Protein AF-A0A6B3I4P6-F1 (afdb_monomer_lite)

Radius of gyration: 11.76 Å; chains: 1; bounding box: 22×21×34 Å

Foldseek 3Di:
DPDPDQPDFQDPVNLVQLLVLLVVCVVVVNDDPVLSVVLNVQSVVDGGPNSSCVSCVVRPDDDD

Sequence (64 aa):
MTSERPEMRASDAERERIAELLREAVAEGRLEMDEFEQRLETAYTARTHGELEPLVQDLPAPGT

Secondary structure (DSSP, 8-state):
-----TTSB--HHHHHHHHHHHHHHHHTTSS-HHHHHHHHHHHHH--BHHHHHHHHTTSPPSP-

pLDDT: mean 77.48, std 13.84, range [41.88, 91.19]

Structure (mmCIF, N/CA/C/O backbone):
data_AF-A0A6B3I4P6-F1
#
_entry.id   AF-A0A6B3I4P6-F1
#
loop_
_atom_site.group_PDB
_atom_site.id
_atom_site.type_symbol
_atom_site.label_atom_id
_atom_site.label_alt_id
_atom_site.label_comp_id
_atom_site.label_asym_id
_atom_site.label_entity_id
_atom_site.label_seq_id
_atom_site.pdbx_PDB_ins_code
_atom_site.Cartn_x
_atom_site.Cartn_y
_atom_site.Cartn_z
_atom_site.occupancy
_atom_site.B_iso_or_equiv
_atom_site.auth_seq_id
_atom_site.auth_comp_id
_atom_site.auth_asym_id
_atom_site.auth_atom_id
_atom_site.pdbx_PDB_model_num
ATOM 1 N N . MET A 1 1 ? 8.491 -15.014 18.267 1.00 48.81 1 MET A N 1
ATOM 2 C CA . MET A 1 1 ? 7.035 -15.178 18.448 1.00 48.81 1 MET A CA 1
ATOM 3 C C . MET A 1 1 ? 6.466 -13.894 19.035 1.00 48.81 1 MET A C 1
ATOM 5 O O . MET A 1 1 ? 6.380 -13.771 20.247 1.00 48.81 1 MET A O 1
ATOM 9 N N . THR A 1 2 ? 6.116 -12.921 18.200 1.00 42.03 2 THR A N 1
ATOM 10 C CA . THR A 1 2 ? 5.021 -12.010 18.548 1.00 42.03 2 THR A CA 1
ATOM 11 C C . THR A 1 2 ? 4.136 -11.935 17.324 1.00 42.03 2 THR A C 1
ATOM 13 O O . THR A 1 2 ? 4.625 -11.821 16.206 1.00 42.03 2 THR A O 1
ATOM 16 N N . SER A 1 3 ? 2.871 -12.210 17.566 1.00 50.06 3 SER A N 1
ATOM 17 C CA . SER A 1 3 ? 1.927 -12.740 16.609 1.00 50.06 3 SER A CA 1
ATOM 18 C C . SER A 1 3 ? 1.574 -11.740 15.514 1.00 50.06 3 SER A C 1
ATOM 20 O O . SER A 1 3 ? 1.250 -10.588 15.805 1.00 50.06 3 SER A O 1
ATOM 22 N N . GLU A 1 4 ? 1.553 -12.247 14.285 1.00 53.91 4 GLU A N 1
ATOM 23 C CA . GLU A 1 4 ? 0.798 -11.753 13.134 1.00 53.91 4 GLU A CA 1
ATOM 24 C C . GLU A 1 4 ? -0.686 -11.694 13.524 1.00 53.91 4 GLU A C 1
ATOM 26 O O . GLU A 1 4 ? -1.459 -12.627 13.313 1.00 53.91 4 GLU A O 1
ATOM 31 N N . ARG A 1 5 ? -1.081 -10.643 14.246 1.00 57.06 5 ARG A N 1
ATOM 32 C CA . ARG A 1 5 ? -2.488 -10.407 14.560 1.00 57.06 5 ARG A CA 1
ATOM 33 C C . ARG A 1 5 ? -3.007 -9.459 13.490 1.00 57.06 5 ARG A C 1
ATOM 35 O O . ARG A 1 5 ? -2.586 -8.305 13.501 1.00 57.06 5 ARG A O 1
ATOM 42 N N . PRO A 1 6 ? -3.960 -9.872 12.641 1.00 53.72 6 PRO A N 1
ATOM 43 C CA . PRO A 1 6 ? -4.606 -8.975 11.678 1.00 53.72 6 PRO A CA 1
ATOM 44 C C . PRO A 1 6 ? -5.382 -7.828 12.358 1.00 53.72 6 PRO A C 1
ATOM 46 O O . PRO A 1 6 ? -5.866 -6.923 11.693 1.00 53.72 6 PRO A O 1
ATOM 49 N N . GLU A 1 7 ? -5.478 -7.852 13.691 1.00 51.94 7 GLU A N 1
ATOM 50 C CA . GLU A 1 7 ? -6.034 -6.821 14.574 1.00 51.94 7 GLU A CA 1
ATOM 51 C C . GLU A 1 7 ? -4.978 -5.803 15.060 1.00 51.94 7 GLU A C 1
ATOM 53 O O . GLU A 1 7 ? -5.316 -4.798 15.688 1.00 51.94 7 GLU A O 1
ATOM 58 N N . MET A 1 8 ? -3.686 -6.082 14.845 1.00 62.56 8 MET A N 1
ATOM 59 C CA . MET A 1 8 ? -2.589 -5.213 15.261 1.00 62.56 8 MET A CA 1
ATOM 60 C C . MET A 1 8 ? -2.525 -4.020 14.309 1.00 62.56 8 MET A C 1
ATOM 62 O O . MET A 1 8 ? -2.592 -4.176 13.086 1.00 62.56 8 MET A O 1
ATOM 66 N N . ARG A 1 9 ? -2.431 -2.811 14.881 1.00 65.25 9 ARG A N 1
ATOM 67 C CA . ARG A 1 9 ? -2.308 -1.595 14.078 1.00 65.25 9 ARG A CA 1
ATOM 68 C C . ARG A 1 9 ? -1.116 -1.723 13.144 1.00 65.25 9 ARG A C 1
ATOM 70 O O . ARG A 1 9 ? -0.027 -2.068 13.600 1.00 65.25 9 ARG A O 1
ATOM 77 N N . ALA A 1 10 ? -1.334 -1.387 11.877 1.00 71.12 10 ALA A N 1
ATOM 78 C CA . ALA A 1 10 ? -0.250 -1.230 10.927 1.00 71.12 10 ALA A CA 1
ATOM 79 C C . ALA A 1 10 ? 0.758 -0.223 11.497 1.00 71.12 10 ALA A C 1
ATOM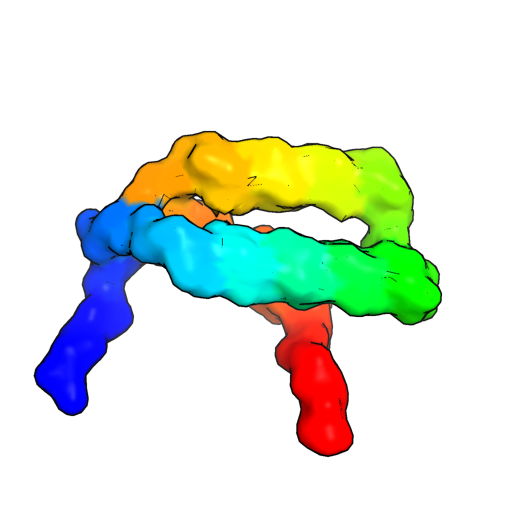 81 O O . ALA A 1 10 ? 0.421 0.951 11.707 1.00 71.12 10 ALA A O 1
ATOM 82 N N . SER A 1 11 ? 1.966 -0.701 11.795 1.00 77.25 11 SER A N 1
ATOM 83 C CA . SER A 1 11 ? 3.066 0.176 12.191 1.00 77.25 11 SER A CA 1
ATOM 84 C 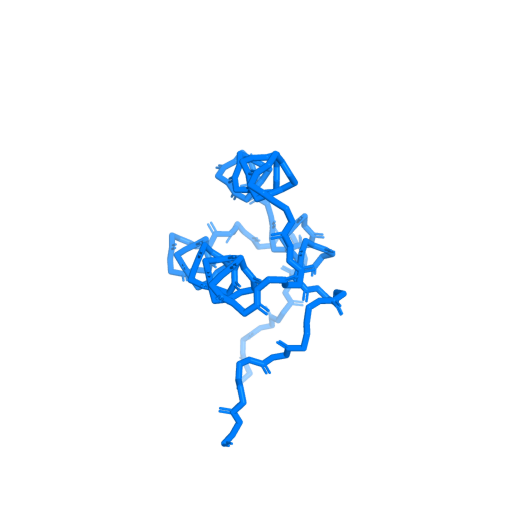C . SER A 1 11 ? 3.474 1.021 10.992 1.00 77.25 11 SER A C 1
ATOM 86 O O . SER A 1 11 ? 3.339 0.577 9.853 1.00 77.25 11 SER A O 1
ATOM 88 N N . ASP A 1 12 ? 3.995 2.219 11.235 1.00 79.06 12 ASP A N 1
ATOM 89 C CA . ASP A 1 12 ? 4.510 3.086 10.171 1.00 79.06 12 ASP A CA 1
ATOM 90 C C . ASP A 1 12 ? 5.534 2.345 9.295 1.00 79.06 12 ASP A C 1
ATOM 92 O O . ASP A 1 12 ? 5.428 2.387 8.076 1.00 79.06 12 ASP A O 1
ATOM 96 N N . ALA A 1 13 ? 6.394 1.521 9.905 1.00 79.81 13 ALA A N 1
ATOM 97 C CA . ALA A 1 13 ? 7.344 0.660 9.195 1.00 79.81 13 ALA A CA 1
ATOM 98 C C . ALA A 1 13 ? 6.685 -0.338 8.221 1.00 79.81 13 ALA A C 1
ATOM 100 O O . ALA A 1 13 ? 7.247 -0.640 7.173 1.00 79.81 13 ALA A O 1
ATOM 101 N N . GLU A 1 14 ? 5.496 -0.855 8.546 1.00 80.31 14 GLU A N 1
ATOM 102 C CA . GLU A 1 14 ? 4.764 -1.750 7.643 1.00 80.31 14 GLU A CA 1
ATOM 103 C C . GLU A 1 14 ? 4.205 -0.964 6.455 1.00 80.31 14 GLU A C 1
ATOM 105 O O . GLU A 1 14 ? 4.326 -1.399 5.316 1.00 80.31 14 GLU A O 1
ATOM 110 N N . ARG A 1 15 ? 3.647 0.231 6.702 1.00 83.62 15 ARG A N 1
ATOM 111 C CA . ARG A 1 15 ? 3.155 1.110 5.629 1.00 83.62 15 ARG A CA 1
ATOM 112 C C . ARG A 1 15 ? 4.283 1.527 4.695 1.00 83.62 15 ARG A C 1
ATOM 114 O O . ARG A 1 15 ? 4.092 1.520 3.484 1.00 83.62 15 ARG A O 1
ATOM 121 N N . GLU A 1 16 ? 5.443 1.874 5.249 1.00 84.81 16 GLU A N 1
ATOM 122 C CA . GLU A 1 16 ? 6.628 2.227 4.465 1.00 84.81 16 GLU A CA 1
ATOM 123 C C . GLU A 1 16 ? 7.082 1.055 3.598 1.00 84.81 16 GLU A C 1
ATOM 125 O O . GLU A 1 16 ? 7.236 1.226 2.391 1.00 84.81 16 GLU A O 1
ATOM 130 N N . ARG A 1 17 ? 7.161 -0.154 4.165 1.00 84.62 17 ARG A N 1
ATOM 131 C CA . ARG A 1 17 ? 7.490 -1.364 3.407 1.00 84.62 17 ARG A CA 1
ATOM 132 C C . ARG A 1 17 ? 6.519 -1.594 2.247 1.00 84.62 17 ARG A C 1
ATOM 134 O O . ARG A 1 17 ? 6.949 -1.856 1.132 1.00 84.62 17 ARG A O 1
ATOM 141 N N . ILE A 1 18 ? 5.213 -1.483 2.493 1.00 86.25 18 ILE A N 1
ATOM 142 C CA . ILE A 1 18 ? 4.182 -1.616 1.452 1.00 86.25 18 ILE A CA 1
ATOM 143 C C . ILE A 1 18 ? 4.374 -0.552 0.362 1.00 86.25 18 ILE A C 1
ATOM 145 O O . ILE A 1 18 ? 4.311 -0.866 -0.824 1.00 86.25 18 ILE A O 1
ATOM 149 N N . ALA A 1 19 ? 4.650 0.696 0.743 1.00 87.81 19 ALA A N 1
ATOM 150 C CA . ALA A 1 19 ? 4.894 1.780 -0.202 1.00 87.81 19 ALA A CA 1
ATOM 151 C C . ALA A 1 19 ? 6.143 1.541 -1.071 1.00 87.81 19 ALA A C 1
ATOM 153 O O . ALA A 1 19 ? 6.133 1.887 -2.255 1.00 87.81 19 ALA A O 1
ATOM 154 N N . GLU A 1 20 ? 7.200 0.944 -0.515 1.00 88.81 20 GLU A N 1
ATOM 155 C CA . GLU A 1 20 ? 8.393 0.537 -1.268 1.00 88.81 20 GLU A CA 1
ATOM 156 C C . GLU A 1 20 ? 8.064 -0.550 -2.298 1.00 88.81 20 GLU A C 1
ATOM 158 O O . GLU A 1 20 ? 8.366 -0.373 -3.478 1.00 88.81 20 GLU A O 1
ATOM 163 N N . LEU A 1 21 ? 7.341 -1.602 -1.895 1.00 87.56 21 LEU A N 1
ATOM 164 C CA . LEU A 1 21 ? 6.900 -2.680 -2.793 1.00 87.56 21 LEU A CA 1
ATOM 165 C C . LEU A 1 21 ? 6.067 -2.160 -3.963 1.00 87.56 21 LEU A C 1
ATOM 167 O O . LEU A 1 21 ? 6.275 -2.534 -5.118 1.00 87.56 21 LEU A O 1
ATOM 171 N N . LEU A 1 22 ? 5.128 -1.265 -3.659 1.00 88.50 22 LEU A N 1
ATOM 172 C CA . LEU A 1 22 ? 4.289 -0.624 -4.659 1.00 88.50 22 LEU A CA 1
ATOM 173 C C . LEU A 1 22 ? 5.136 0.210 -5.638 1.00 88.50 22 LEU A C 1
ATOM 175 O O . LEU A 1 22 ? 4.890 0.154 -6.842 1.00 88.50 22 LEU A O 1
ATOM 179 N N . ARG A 1 23 ? 6.164 0.935 -5.167 1.00 89.00 23 ARG A N 1
ATOM 180 C CA . ARG A 1 23 ? 7.072 1.688 -6.055 1.00 89.00 23 ARG A CA 1
ATOM 181 C C . ARG A 1 23 ? 7.892 0.778 -6.954 1.00 89.00 23 ARG A C 1
ATOM 183 O O . ARG A 1 23 ? 8.060 1.106 -8.126 1.00 89.00 23 ARG A O 1
ATOM 190 N N . GLU A 1 24 ? 8.419 -0.320 -6.422 1.00 89.06 24 GLU A N 1
ATOM 191 C CA . GLU A 1 24 ? 9.183 -1.286 -7.215 1.00 89.06 24 GLU A CA 1
ATOM 192 C C . GLU A 1 24 ? 8.308 -1.901 -8.309 1.00 89.06 24 GLU A C 1
ATOM 194 O O . GLU A 1 24 ? 8.710 -1.931 -9.471 1.00 89.06 24 GLU A O 1
ATOM 199 N N . ALA A 1 25 ? 7.069 -2.278 -7.986 1.00 86.81 25 ALA A N 1
ATOM 200 C CA . ALA A 1 25 ? 6.128 -2.810 -8.967 1.00 86.81 25 ALA A CA 1
ATOM 201 C C . ALA A 1 25 ? 5.828 -1.826 -10.114 1.00 86.81 25 ALA A C 1
ATOM 203 O O . ALA A 1 25 ? 5.763 -2.243 -11.274 1.00 86.81 25 ALA A O 1
ATOM 204 N N . VAL A 1 26 ? 5.695 -0.527 -9.820 1.00 89.31 26 VAL A N 1
ATOM 205 C CA . VAL A 1 26 ? 5.554 0.520 -10.851 1.00 89.31 26 VAL A CA 1
ATOM 206 C C . VAL A 1 26 ? 6.831 0.683 -11.661 1.00 89.31 26 VAL A C 1
ATOM 208 O O . VAL A 1 26 ? 6.775 0.793 -12.884 1.00 89.31 26 VAL A O 1
ATOM 211 N N . ALA A 1 27 ? 7.991 0.690 -11.001 1.00 88.56 27 ALA A N 1
ATOM 212 C CA . ALA A 1 27 ? 9.283 0.821 -11.668 1.00 88.56 27 ALA A CA 1
ATOM 213 C C . ALA A 1 27 ? 9.552 -0.346 -12.633 1.00 88.56 27 ALA A C 1
ATOM 215 O O . ALA A 1 27 ? 10.126 -0.141 -13.701 1.00 88.56 27 ALA A O 1
ATOM 216 N N . GLU A 1 28 ? 9.088 -1.550 -12.293 1.00 89.06 28 GLU A N 1
ATOM 217 C CA . GLU A 1 28 ? 9.133 -2.728 -13.163 1.00 89.06 28 GLU A CA 1
ATOM 218 C C . GLU A 1 28 ? 8.025 -2.753 -14.233 1.00 89.06 28 GLU A C 1
ATOM 220 O O . GLU A 1 28 ? 8.000 -3.657 -15.070 1.00 89.06 28 GLU A O 1
ATOM 225 N N . GLY A 1 29 ? 7.108 -1.778 -14.232 1.00 88.75 29 GLY A N 1
ATOM 226 C CA . GLY A 1 29 ? 5.982 -1.704 -15.167 1.00 88.75 29 GLY A CA 1
ATOM 227 C C . GLY A 1 29 ? 4.918 -2.782 -14.943 1.00 88.75 29 GLY A C 1
ATOM 228 O O . GLY A 1 29 ? 4.145 -3.074 -15.854 1.00 88.75 29 GLY A O 1
ATOM 229 N N . ARG A 1 30 ? 4.892 -3.400 -13.755 1.00 84.94 30 ARG A N 1
ATOM 230 C CA . ARG A 1 30 ? 3.884 -4.398 -13.351 1.00 84.94 30 ARG A CA 1
ATOM 231 C C . ARG A 1 30 ? 2.658 -3.778 -12.691 1.00 84.94 30 ARG A C 1
ATOM 233 O O . ARG A 1 30 ? 1.653 -4.462 -12.544 1.00 84.94 30 ARG A O 1
ATOM 240 N N . LEU A 1 31 ? 2.761 -2.518 -12.284 1.00 87.00 31 LEU A N 1
ATOM 241 C CA . LEU A 1 31 ? 1.675 -1.740 -11.712 1.00 87.00 31 LEU A CA 1
ATOM 242 C C . LEU A 1 31 ? 1.557 -0.421 -12.471 1.00 87.00 31 LEU A C 1
ATOM 244 O O . LEU A 1 31 ? 2.564 0.255 -12.698 1.00 87.00 31 LEU A O 1
ATOM 248 N N . GLU A 1 32 ? 0.343 -0.051 -12.866 1.00 89.38 32 GLU A N 1
ATOM 249 C CA . GLU A 1 32 ? 0.113 1.265 -13.455 1.00 89.38 32 GLU A CA 1
ATOM 250 C C . GLU A 1 32 ? 0.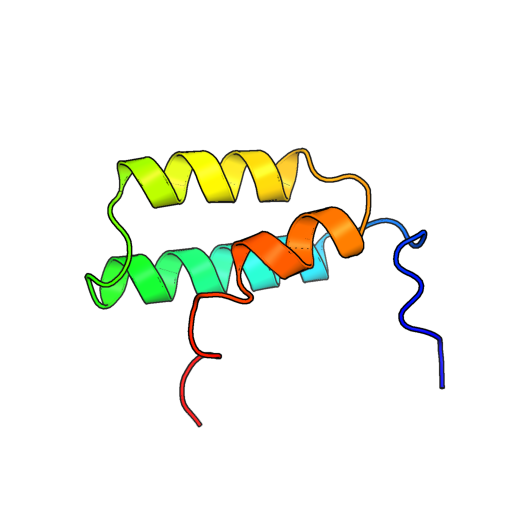186 2.361 -12.384 1.00 89.38 32 GLU A C 1
ATOM 252 O O . GLU A 1 32 ? -0.072 2.120 -11.205 1.00 89.38 32 GLU A O 1
ATOM 257 N N . MET A 1 33 ? 0.526 3.590 -12.788 1.00 87.75 33 MET A N 1
ATOM 258 C CA . MET A 1 33 ? 0.630 4.714 -11.846 1.00 87.75 33 MET A CA 1
ATOM 259 C C . MET A 1 33 ? -0.699 4.984 -11.120 1.00 87.75 33 MET A C 1
ATOM 261 O O . MET A 1 33 ? -0.696 5.229 -9.920 1.00 87.75 33 MET A O 1
ATOM 265 N N . ASP A 1 34 ? -1.829 4.853 -11.820 1.00 91.19 34 ASP A N 1
ATOM 266 C CA . ASP A 1 34 ? -3.163 5.017 -11.228 1.00 91.19 34 ASP A CA 1
ATOM 267 C C . ASP A 1 34 ? -3.442 3.954 -10.148 1.00 91.19 34 ASP A C 1
ATOM 269 O O . ASP A 1 34 ? -3.863 4.272 -9.035 1.00 91.19 34 ASP A O 1
ATOM 273 N N . GLU A 1 35 ? -3.109 2.688 -10.423 1.00 89.44 35 GLU A N 1
ATOM 274 C CA . GLU A 1 35 ? -3.242 1.612 -9.437 1.00 89.44 35 GLU A CA 1
ATOM 275 C C . GLU A 1 35 ? -2.293 1.789 -8.250 1.00 89.44 35 GLU A C 1
ATOM 277 O O . GLU A 1 35 ? -2.653 1.479 -7.114 1.00 89.44 35 GLU A O 1
ATOM 282 N N . PHE A 1 36 ? -1.085 2.293 -8.494 1.00 90.00 36 PHE A N 1
ATOM 283 C CA . PHE A 1 36 ? -0.136 2.634 -7.444 1.00 90.00 36 PHE A CA 1
ATOM 284 C C . PHE A 1 36 ? -0.687 3.687 -6.499 1.00 90.00 36 PHE A C 1
ATOM 286 O O . PHE A 1 36 ? -0.644 3.480 -5.290 1.00 90.00 36 PHE A O 1
ATOM 293 N N . GLU A 1 37 ? -1.232 4.781 -7.025 1.00 90.38 37 GLU A N 1
ATOM 294 C CA . GLU A 1 37 ? -1.810 5.849 -6.211 1.00 90.38 37 GLU A CA 1
ATOM 295 C C . GLU A 1 37 ? -2.984 5.327 -5.369 1.00 90.38 37 GLU A C 1
ATOM 297 O O . GLU A 1 37 ? -3.022 5.563 -4.158 1.00 90.38 37 GLU A O 1
ATOM 302 N N . GLN A 1 38 ? -3.874 4.521 -5.961 1.00 90.38 38 GLN A N 1
ATOM 303 C CA . GLN A 1 38 ? -4.997 3.904 -5.244 1.00 90.38 38 GLN A CA 1
ATOM 304 C C . GLN A 1 38 ? -4.538 2.935 -4.139 1.00 90.38 38 GLN A C 1
ATOM 306 O O . GLN A 1 38 ? -5.045 2.965 -3.010 1.00 90.38 38 GLN A O 1
ATOM 311 N N . ARG A 1 39 ? -3.554 2.074 -4.426 1.00 90.44 39 ARG A N 1
ATOM 312 C CA . ARG A 1 39 ? -3.015 1.119 -3.442 1.00 90.44 39 ARG A CA 1
ATOM 313 C C . ARG A 1 39 ? -2.206 1.824 -2.355 1.00 90.44 39 ARG A C 1
ATOM 315 O O . ARG A 1 39 ? -2.291 1.432 -1.195 1.00 90.44 39 ARG A O 1
ATOM 322 N N . LEU A 1 40 ? -1.479 2.887 -2.694 1.00 89.25 40 LEU A N 1
ATOM 323 C CA . LEU A 1 40 ? -0.710 3.693 -1.748 1.00 89.25 40 LEU A CA 1
ATOM 324 C C . LEU A 1 40 ? -1.628 4.453 -0.784 1.00 89.25 40 LEU A C 1
ATOM 326 O O . LEU A 1 40 ? -1.394 4.446 0.424 1.00 89.25 40 LEU A O 1
ATOM 330 N N . GLU A 1 41 ? -2.701 5.064 -1.289 1.00 89.75 41 GLU A N 1
ATOM 331 C CA . GLU A 1 41 ? -3.715 5.703 -0.446 1.00 89.75 41 GLU A CA 1
ATOM 332 C C . GLU A 1 41 ? -4.366 4.685 0.500 1.00 89.75 41 GLU A C 1
ATOM 334 O O . GLU A 1 41 ? -4.497 4.935 1.704 1.00 89.75 41 GLU A O 1
ATOM 339 N N . THR A 1 42 ? -4.697 3.497 -0.012 1.00 87.62 42 THR A N 1
ATOM 340 C CA . THR A 1 42 ? -5.245 2.408 0.807 1.00 87.62 42 THR A CA 1
ATOM 341 C C . THR A 1 42 ? -4.247 1.970 1.881 1.00 87.62 42 THR A C 1
ATOM 3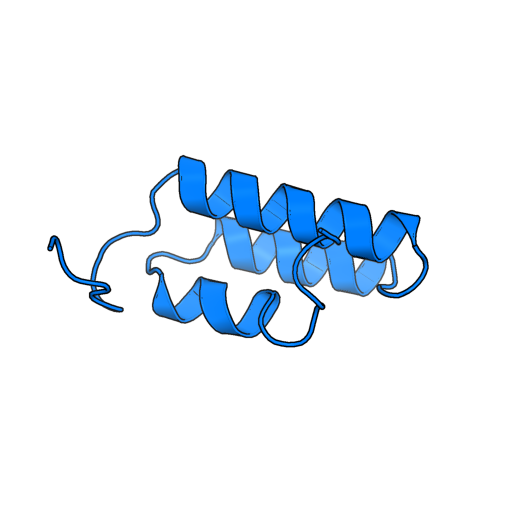43 O O . THR A 1 42 ? -4.626 1.778 3.034 1.00 87.62 42 THR A O 1
ATOM 346 N N . ALA A 1 43 ? -2.952 1.910 1.559 1.00 87.00 43 ALA A N 1
ATOM 347 C CA . ALA A 1 43 ? -1.914 1.570 2.525 1.00 87.00 43 ALA A CA 1
ATOM 348 C C . ALA A 1 43 ? -1.769 2.613 3.650 1.00 87.00 43 ALA A C 1
ATOM 350 O O . ALA A 1 43 ? -1.587 2.268 4.821 1.00 87.00 43 ALA A O 1
ATOM 351 N N . TYR A 1 44 ? -1.887 3.903 3.331 1.00 83.56 44 TYR A N 1
ATOM 352 C CA . TYR A 1 44 ? -1.828 4.961 4.342 1.00 83.56 44 TYR A CA 1
ATOM 353 C C . TYR A 1 44 ? -3.097 5.053 5.191 1.00 83.56 44 TYR A C 1
ATOM 355 O O . TYR A 1 44 ? -3.009 5.367 6.381 1.00 83.56 44 TYR A O 1
ATOM 363 N N . THR A 1 45 ? -4.259 4.760 4.610 1.00 85.19 45 THR A N 1
ATOM 364 C CA . THR A 1 45 ? -5.556 4.793 5.304 1.00 85.19 45 THR A CA 1
ATOM 365 C C . THR A 1 45 ? -5.854 3.516 6.092 1.00 85.19 45 THR A C 1
ATOM 367 O O . THR A 1 45 ? -6.603 3.581 7.074 1.00 85.19 45 THR A O 1
ATOM 370 N N . ALA A 1 46 ? -5.210 2.397 5.746 1.00 84.50 46 ALA A N 1
ATOM 371 C CA . ALA A 1 46 ? -5.285 1.138 6.471 1.00 84.50 46 ALA A CA 1
ATOM 372 C C . ALA A 1 46 ? -4.947 1.330 7.954 1.00 84.50 46 ALA A C 1
ATOM 374 O O . ALA A 1 46 ? -3.959 1.969 8.350 1.00 84.50 46 ALA A O 1
ATOM 375 N N . ARG A 1 47 ? -5.797 0.770 8.811 1.00 78.81 47 ARG A N 1
ATOM 376 C CA . ARG A 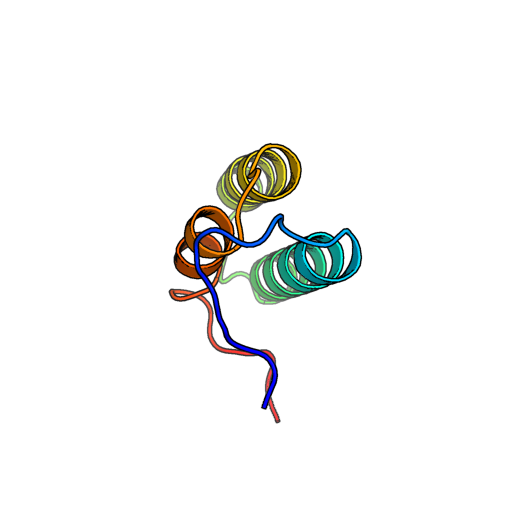1 47 ? -5.606 0.805 10.261 1.00 78.81 47 ARG A CA 1
ATOM 377 C C . ARG A 1 47 ? -4.983 -0.479 10.760 1.00 78.81 47 ARG A C 1
ATOM 379 O O . ARG A 1 47 ? -4.308 -0.425 11.790 1.00 78.81 47 ARG A O 1
ATOM 386 N N . THR A 1 48 ? -5.171 -1.589 10.057 1.00 79.56 48 THR A N 1
ATOM 387 C CA . THR A 1 48 ? -4.663 -2.895 10.467 1.00 79.56 48 THR A CA 1
ATOM 388 C C . THR A 1 48 ? -3.801 -3.558 9.401 1.00 79.56 48 THR A C 1
ATOM 390 O O . THR A 1 48 ? -3.877 -3.246 8.217 1.00 79.56 48 THR A O 1
ATOM 393 N N . HIS A 1 49 ? -2.963 -4.495 9.846 1.00 72.88 49 HIS A N 1
ATOM 394 C CA . HIS A 1 49 ? -2.106 -5.291 8.965 1.00 72.88 49 HIS A CA 1
ATOM 395 C C . HIS A 1 49 ? -2.908 -6.088 7.920 1.00 72.88 49 HIS A C 1
ATOM 397 O O . HIS A 1 49 ? -2.544 -6.110 6.749 1.00 72.88 49 HIS A O 1
ATOM 403 N N . GLY A 1 50 ? -4.071 -6.625 8.307 1.00 75.00 50 GLY A N 1
ATOM 404 C CA . GLY A 1 50 ? -4.936 -7.381 7.393 1.00 75.00 50 GLY A CA 1
ATOM 405 C C . GLY A 1 50 ? -5.523 -6.562 6.236 1.00 75.00 50 GLY A C 1
ATOM 406 O O . GLY A 1 50 ? -5.952 -7.143 5.246 1.00 75.00 50 GLY A O 1
ATOM 407 N N . GLU A 1 51 ? -5.535 -5.228 6.332 1.00 78.06 51 GLU A N 1
ATOM 408 C CA . GLU A 1 51 ? -5.924 -4.340 5.225 1.00 78.06 51 GLU A CA 1
ATOM 409 C C . GLU A 1 51 ? -4.754 -4.066 4.262 1.00 78.06 51 GLU A C 1
ATOM 411 O O . GLU A 1 51 ? -4.982 -3.731 3.102 1.00 78.06 51 GLU A O 1
ATOM 416 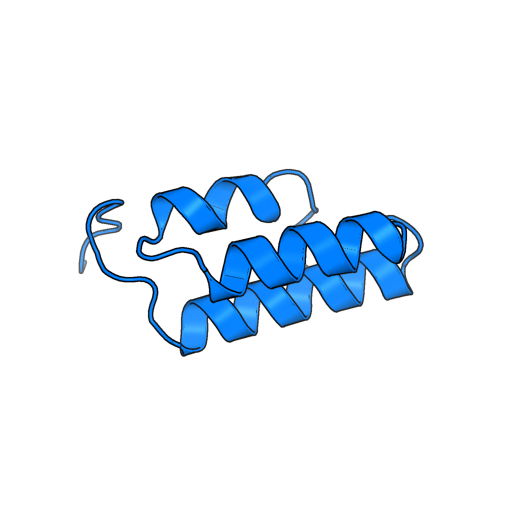N N . LEU A 1 52 ? -3.507 -4.230 4.723 1.00 78.31 52 LEU A N 1
ATOM 417 C CA . LEU A 1 52 ? -2.287 -4.009 3.941 1.00 78.31 52 LEU A CA 1
ATOM 418 C C . LEU A 1 52 ? -1.859 -5.237 3.140 1.00 78.31 52 LEU A C 1
ATOM 420 O O . LEU A 1 52 ? -1.427 -5.107 1.998 1.00 78.31 52 LEU A O 1
ATOM 424 N N . GLU A 1 53 ? -1.982 -6.422 3.736 1.00 77.81 53 GLU A N 1
ATOM 425 C CA . GLU A 1 53 ? -1.589 -7.698 3.134 1.00 77.81 53 GLU A CA 1
ATOM 426 C C . GLU A 1 53 ? -2.142 -7.905 1.705 1.00 77.81 53 GLU A C 1
ATOM 428 O O . GLU A 1 53 ? -1.344 -8.167 0.799 1.00 77.81 53 GLU A O 1
ATOM 433 N N . PRO A 1 54 ? -3.446 -7.693 1.419 1.00 79.75 54 PRO A N 1
ATOM 434 C CA . PRO A 1 54 ? -3.977 -7.903 0.075 1.00 79.75 54 PRO A CA 1
ATOM 435 C C . PRO A 1 54 ? -3.482 -6.894 -0.971 1.00 79.75 54 PRO A C 1
ATOM 437 O O . PRO A 1 54 ? -3.572 -7.179 -2.162 1.00 79.75 54 PRO A O 1
ATOM 440 N N . LEU A 1 55 ? -2.951 -5.734 -0.563 1.00 79.62 55 LEU A N 1
ATOM 441 C CA . LEU A 1 55 ? -2.441 -4.715 -1.493 1.00 79.62 55 LEU A CA 1
ATOM 442 C C . LEU A 1 55 ? -1.130 -5.137 -2.158 1.00 79.62 55 LEU A C 1
ATOM 444 O O . LEU A 1 55 ? -0.816 -4.676 -3.256 1.00 79.62 55 LEU A O 1
ATOM 448 N N . VAL A 1 56 ? -0.374 -6.008 -1.487 1.00 78.50 56 VAL A N 1
ATOM 449 C CA . VAL A 1 56 ? 0.931 -6.493 -1.948 1.00 78.50 56 VAL A CA 1
ATOM 450 C C . VAL A 1 56 ? 0.972 -7.997 -2.171 1.00 78.50 56 VAL A C 1
ATOM 452 O O . VAL A 1 56 ? 1.922 -8.458 -2.780 1.00 78.50 56 VAL A O 1
ATOM 455 N N . GLN A 1 57 ? -0.038 -8.769 -1.749 1.00 78.94 57 GLN A N 1
ATOM 456 C CA . GLN A 1 57 ? -0.075 -10.225 -1.972 1.00 78.94 57 GLN A CA 1
ATOM 457 C C . GLN A 1 57 ? -0.016 -10.618 -3.459 1.00 78.94 57 GLN A C 1
ATOM 459 O O . GLN A 1 57 ? 0.423 -11.713 -3.796 1.00 78.94 57 GLN A O 1
ATOM 464 N N . ASP A 1 58 ? -0.517 -9.743 -4.335 1.00 77.88 58 ASP A N 1
ATOM 465 C CA . ASP A 1 58 ? -0.552 -9.936 -5.788 1.00 77.88 58 ASP A CA 1
ATOM 466 C C . ASP A 1 58 ? 0.774 -9.527 -6.451 1.00 77.88 58 ASP A C 1
ATOM 468 O O . ASP A 1 58 ? 1.086 -9.925 -7.572 1.00 77.88 58 ASP A O 1
ATOM 472 N N . LEU A 1 59 ? 1.594 -8.762 -5.730 1.00 71.88 59 LEU A N 1
ATOM 473 C CA . LEU A 1 59 ? 2.907 -8.339 -6.178 1.00 71.88 59 LEU A CA 1
ATOM 474 C C . LEU A 1 59 ? 3.943 -9.348 -5.664 1.00 71.88 59 LEU A C 1
ATOM 476 O O . LEU A 1 59 ? 3.957 -9.672 -4.475 1.00 71.88 59 LEU A O 1
ATOM 480 N N . PRO A 1 60 ? 4.827 -9.879 -6.527 1.00 65.69 60 PRO A N 1
ATOM 481 C CA . PRO A 1 60 ? 5.902 -10.732 -6.050 1.00 65.69 60 PRO A CA 1
ATOM 482 C C . PRO A 1 60 ? 6.754 -9.942 -5.053 1.00 65.69 60 PRO A C 1
ATOM 484 O O . PRO A 1 60 ? 7.076 -8.778 -5.295 1.00 65.69 60 PRO A O 1
ATOM 487 N N . ALA A 1 61 ? 7.113 -10.581 -3.935 1.00 60.16 61 ALA A N 1
ATOM 488 C CA . ALA A 1 61 ? 8.080 -10.017 -3.003 1.00 60.16 61 ALA A CA 1
ATOM 489 C C . ALA A 1 61 ? 9.333 -9.574 -3.788 1.00 60.16 61 ALA A C 1
ATOM 491 O O . ALA A 1 61 ? 9.724 -10.270 -4.735 1.00 60.16 61 ALA A O 1
ATOM 492 N N . PRO A 1 62 ? 9.938 -8.433 -3.425 1.00 51.16 62 PRO A N 1
ATOM 493 C CA . PRO A 1 62 ? 11.019 -7.848 -4.186 1.00 51.16 62 PRO A CA 1
ATOM 494 C C . PRO A 1 62 ? 12.147 -8.872 -4.191 1.00 51.16 62 PRO A C 1
ATOM 496 O O . PRO A 1 62 ? 12.432 -9.514 -3.172 1.00 51.16 62 PRO A O 1
ATOM 499 N N . GLY A 1 63 ? 12.658 -9.117 -5.395 1.00 49.91 63 GLY A N 1
ATOM 500 C CA . GLY A 1 63 ? 13.491 -10.267 -5.714 1.00 49.91 63 GLY A CA 1
ATOM 501 C C . GLY A 1 63 ? 14.637 -10.458 -4.723 1.00 49.91 63 GLY A C 1
ATOM 502 O O . GLY A 1 63 ? 15.328 -9.510 -4.355 1.00 49.91 63 GLY A O 1
ATOM 503 N N . THR A 1 64 ? 14.805 -11.712 -4.302 1.00 41.88 64 THR A N 1
ATOM 504 C CA . THR A 1 64 ? 16.042 -12.234 -3.699 1.00 41.88 64 THR A CA 1
ATOM 505 C C . THR A 1 64 ? 17.246 -11.983 -4.600 1.00 41.88 64 THR A C 1
ATOM 507 O O . THR A 1 64 ? 17.085 -12.114 -5.835 1.00 41.88 64 THR A O 1
#